Protein AF-X1GE13-F1 (afdb_monomer)

Nearest PDB structures (foldseek):
  4yzx-assembly2_B  TM=3.547E-01  e=7.317E+00  Caldicellulosiruptor bescii DSM 6725

Foldseek 3Di:
DFEDAEEQFAQREEADDPPAAAEAELEEFEHGEHAAFALHYEAELHAHEYELYEFEHGEYQEQQHYEYYHQHEYEYELYEFEHGEHAAYAQHYEYDRNYEYHYYNYHFYHRCYPYHRHYDYPDPDDDHDDDDDDDD

Sequence (136 aa):
MLTGNSAVLGGAIACASTNGPPEIANCTITANSALVGGGAIYCNGDSPTIRNCVISGNSALSGGAIYSHNAGNPVITNCTITANTASDSAGAIYCYKASNLTINNCILWGDTAANASEILVGNLGAPTSVRFHTVT

Radius of gyration: 12.87 Å; Cα contacts (8 Å, |Δi|>4): 510; chains: 1; bounding box: 38×29×29 Å

pLDDT: mean 89.58, std 14.69, range [37.28, 98.88]

Organism: NCBI:txid412755

InterPro domains:
  IPR003368 Polymorphic outer membrane protein repeat [TIGR01376] (27-46)
  IPR006626 Parallel beta-helix repeat [SM00710] (19-44)
  IPR006626 Parallel beta-helix repeat [SM00710] (45-70)
  IPR006626 Parallel beta-helix repeat [SM00710] (71-97)
  IPR011050 Pectin lyase fold/virulence factor [SSF51126] (19-119)
  IPR012334 Pectin lyase fold [G3DSA:2.160.20.10] (3-128)
  IPR039448 Right handed beta helix domain [PF13229] (13-109)

Secondary structure (DSSP, 8-state):
-EES-EEEE-SSEEE--TT-PPEEES-EEES-EEEEE-SSEEEES---EEES-EEES-EEEE-SSEEEETT---EEES-EEES-EEEEE-SSEEE-SS---EEES-EEES-B-SB-SSEEE--SS---EE------

Structure (mmCIF, N/CA/C/O backbone):
data_AF-X1GE13-F1
#
_entry.id   AF-X1GE13-F1
#
loop_
_atom_site.group_PDB
_atom_site.id
_atom_site.type_symbol
_atom_site.label_atom_id
_atom_site.label_alt_id
_atom_site.label_comp_id
_atom_site.label_asym_id
_atom_site.label_entity_id
_atom_site.label_seq_id
_atom_site.pdbx_PDB_ins_code
_atom_site.Cartn_x
_atom_site.Cartn_y
_atom_site.Cartn_z
_atom_site.occupancy
_atom_site.B_iso_or_equiv
_atom_site.auth_seq_id
_atom_site.auth_comp_id
_atom_site.auth_asym_id
_atom_site.auth_atom_id
_atom_site.pdbx_PDB_model_num
ATOM 1 N N . MET A 1 1 ? -5.463 -14.436 7.445 1.00 89.75 1 MET A N 1
ATOM 2 C CA . MET A 1 1 ? -5.187 -13.210 8.224 1.00 89.75 1 MET A CA 1
ATOM 3 C C . MET A 1 1 ? -3.680 -13.074 8.347 1.00 89.75 1 MET A C 1
ATOM 5 O O . MET A 1 1 ? -3.053 -14.055 8.720 1.00 89.75 1 MET A O 1
ATOM 9 N N . LEU A 1 2 ? -3.109 -11.923 7.986 1.00 96.94 2 LEU A N 1
ATOM 10 C CA . LEU A 1 2 ? -1.677 -11.630 8.105 1.00 96.94 2 LEU A CA 1
ATOM 11 C C . LEU A 1 2 ? -1.508 -10.527 9.150 1.00 96.94 2 LEU A C 1
ATOM 13 O O . LEU A 1 2 ? -1.936 -9.395 8.918 1.00 96.94 2 LEU A O 1
ATOM 17 N N . THR A 1 3 ? -0.967 -10.865 10.320 1.00 98.38 3 THR A N 1
ATOM 18 C CA . THR A 1 3 ? -0.940 -9.939 11.458 1.00 98.38 3 THR A CA 1
ATOM 19 C C . THR A 1 3 ? 0.316 -10.040 12.304 1.00 98.38 3 THR A C 1
ATOM 21 O O . THR A 1 3 ? 0.848 -11.134 12.469 1.00 98.38 3 THR A O 1
ATOM 24 N N . GLY A 1 4 ? 0.749 -8.909 12.873 1.00 97.00 4 GLY A N 1
ATOM 25 C CA . GLY A 1 4 ? 1.860 -8.848 13.829 1.00 97.00 4 GLY A CA 1
ATOM 26 C C . GLY A 1 4 ? 3.246 -9.071 13.223 1.00 97.00 4 GLY A C 1
ATOM 27 O O . GLY A 1 4 ? 4.192 -9.332 13.961 1.00 97.00 4 GLY A O 1
ATOM 28 N N . ASN A 1 5 ? 3.378 -9.009 11.897 1.00 98.31 5 ASN A N 1
ATOM 29 C CA . ASN A 1 5 ? 4.651 -9.220 11.217 1.00 98.31 5 ASN A CA 1
ATOM 30 C C . ASN A 1 5 ? 5.463 -7.919 11.171 1.00 98.31 5 ASN A C 1
ATOM 32 O O . ASN A 1 5 ? 4.897 -6.825 11.120 1.00 98.31 5 ASN A O 1
ATOM 36 N N . SER A 1 6 ? 6.791 -8.037 11.178 1.00 98.19 6 SER A N 1
ATOM 37 C CA . SER A 1 6 ? 7.698 -6.897 11.056 1.00 98.19 6 SER A CA 1
ATOM 38 C C . SER A 1 6 ? 8.833 -7.210 10.090 1.00 98.19 6 SER A C 1
ATOM 40 O O . SER A 1 6 ? 9.436 -8.282 10.161 1.00 98.19 6 SER A O 1
ATOM 42 N N . ALA A 1 7 ? 9.129 -6.277 9.189 1.00 97.38 7 ALA A N 1
ATOM 43 C CA . ALA A 1 7 ? 10.175 -6.423 8.183 1.00 97.38 7 ALA A CA 1
ATOM 44 C C . ALA A 1 7 ? 10.859 -5.080 7.887 1.00 97.38 7 ALA A C 1
ATOM 46 O O . ALA A 1 7 ? 10.476 -4.026 8.390 1.00 97.38 7 ALA A O 1
ATOM 47 N N . VAL A 1 8 ? 11.883 -5.089 7.033 1.00 96.81 8 VAL A N 1
ATOM 48 C CA . VAL A 1 8 ? 12.459 -3.835 6.512 1.00 96.81 8 VAL A CA 1
ATOM 49 C C . VAL A 1 8 ? 11.553 -3.2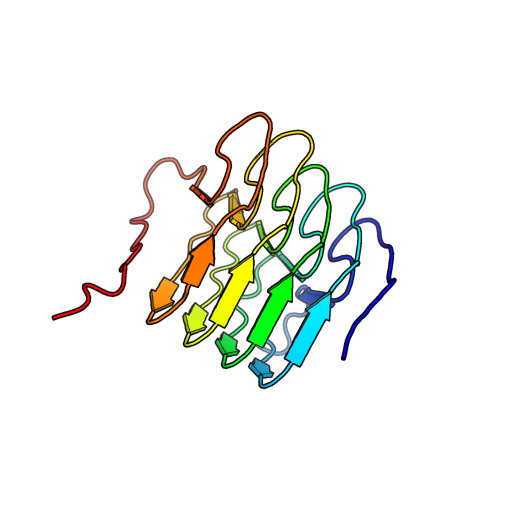32 5.431 1.00 96.81 8 VAL A C 1
ATOM 51 O O . VAL A 1 8 ? 11.337 -2.020 5.405 1.00 96.81 8 VAL A O 1
ATOM 54 N N . LEU A 1 9 ? 10.998 -4.085 4.566 1.00 96.00 9 LEU A N 1
ATOM 55 C CA . LEU A 1 9 ? 10.123 -3.741 3.446 1.00 96.00 9 LEU A CA 1
ATOM 56 C C . LEU A 1 9 ? 8.952 -4.717 3.432 1.00 96.00 9 LEU A C 1
ATOM 58 O O . LEU A 1 9 ? 9.195 -5.921 3.452 1.00 96.00 9 LEU A O 1
ATOM 62 N N . GLY A 1 10 ? 7.721 -4.209 3.361 1.00 95.38 10 GLY A N 1
ATOM 63 C CA . GLY A 1 10 ? 6.533 -5.057 3.280 1.00 95.38 10 GLY A CA 1
ATOM 64 C C . GLY A 1 10 ? 6.333 -5.841 4.567 1.00 95.38 10 GLY A C 1
ATOM 65 O O . GLY A 1 10 ? 6.729 -7.000 4.643 1.00 95.38 10 GLY A O 1
ATOM 66 N N . GLY A 1 11 ? 5.732 -5.216 5.581 1.00 96.75 11 GLY A N 1
ATOM 67 C CA . GLY A 1 11 ? 5.623 -5.825 6.910 1.00 96.75 11 GLY A CA 1
ATOM 68 C C . GLY A 1 11 ? 4.951 -7.196 6.886 1.00 96.75 11 GLY A C 1
ATOM 69 O O . GLY A 1 11 ? 5.368 -8.079 7.624 1.00 96.75 11 GLY A O 1
ATOM 70 N N . ALA A 1 12 ? 3.978 -7.405 5.992 1.00 97.25 12 ALA A N 1
ATOM 71 C CA . ALA A 1 12 ? 3.368 -8.710 5.739 1.00 97.25 12 ALA A CA 1
ATOM 72 C C . ALA A 1 12 ? 3.781 -9.329 4.394 1.00 97.25 12 ALA A C 1
ATOM 74 O O . ALA A 1 12 ? 3.985 -10.539 4.315 1.00 97.25 12 ALA A O 1
ATOM 75 N N . ILE A 1 13 ? 3.828 -8.530 3.321 1.00 95.88 13 ILE A N 1
ATOM 76 C CA . ILE A 1 13 ? 4.022 -9.021 1.951 1.00 95.88 13 ILE A CA 1
ATOM 77 C C . ILE A 1 13 ? 5.003 -8.113 1.206 1.00 95.88 13 ILE A C 1
ATOM 79 O O . ILE A 1 13 ? 4.789 -6.906 1.101 1.00 95.88 13 ILE A O 1
ATOM 83 N N . ALA A 1 14 ? 6.033 -8.709 0.608 1.00 94.25 14 ALA A N 1
ATOM 84 C CA . ALA A 1 14 ? 6.931 -8.040 -0.327 1.00 94.25 14 ALA A CA 1
ATOM 85 C C . ALA A 1 14 ? 6.771 -8.639 -1.734 1.00 94.25 14 ALA A C 1
ATOM 87 O O . ALA A 1 14 ? 7.065 -9.811 -1.961 1.00 94.25 14 ALA A O 1
ATOM 88 N N . CYS A 1 15 ? 6.306 -7.821 -2.678 1.00 91.56 15 CYS A N 1
ATOM 89 C CA . CYS A 1 15 ? 6.177 -8.147 -4.096 1.00 91.56 15 CYS A CA 1
ATOM 90 C C . CYS A 1 15 ? 7.433 -7.642 -4.818 1.00 91.56 15 CYS A C 1
ATOM 92 O O . CYS A 1 15 ? 7.579 -6.436 -5.050 1.00 91.56 15 CYS A O 1
ATOM 94 N N . ALA A 1 16 ? 8.371 -8.552 -5.078 1.00 83.56 16 ALA A N 1
ATOM 95 C CA . ALA A 1 16 ? 9.648 -8.253 -5.725 1.00 83.56 16 ALA A CA 1
ATOM 96 C C . ALA A 1 16 ? 10.146 -9.404 -6.629 1.00 83.56 16 ALA A C 1
ATOM 98 O O . ALA A 1 16 ? 11.353 -9.582 -6.793 1.00 83.56 16 ALA A O 1
ATOM 99 N N . SER A 1 17 ? 9.244 -10.231 -7.168 1.00 68.62 17 SER A N 1
ATOM 100 C CA . SER A 1 17 ? 9.594 -11.413 -7.963 1.00 68.62 17 SER A CA 1
ATOM 101 C C . SER A 1 17 ? 9.112 -11.291 -9.406 1.00 68.62 17 SER A C 1
ATOM 103 O O . SER A 1 17 ? 7.923 -11.154 -9.662 1.00 68.62 17 SER A O 1
ATOM 105 N N . THR A 1 18 ? 10.014 -11.503 -10.365 1.00 65.06 18 THR A N 1
ATOM 106 C CA . THR A 1 18 ? 9.746 -11.432 -11.815 1.00 65.06 18 THR A CA 1
ATOM 107 C C . THR A 1 18 ? 8.813 -12.522 -12.367 1.00 65.06 18 THR A C 1
ATOM 109 O O . THR A 1 18 ? 8.593 -12.577 -13.573 1.00 65.06 18 THR A O 1
ATOM 112 N N . ASN A 1 19 ? 8.269 -13.407 -11.526 1.00 66.31 19 ASN A N 1
ATOM 113 C CA . ASN A 1 19 ? 7.457 -14.560 -11.946 1.00 66.31 19 ASN A CA 1
ATOM 114 C C . ASN A 1 19 ? 5.969 -14.224 -12.165 1.00 66.31 19 ASN A C 1
ATOM 116 O O . ASN A 1 19 ? 5.139 -15.125 -12.269 1.00 66.31 19 ASN A O 1
ATOM 120 N N . GLY A 1 20 ? 5.644 -12.935 -12.268 1.00 68.69 20 GLY A N 1
ATOM 121 C CA . GLY A 1 20 ? 4.295 -12.423 -12.478 1.00 68.69 20 GLY A CA 1
ATOM 122 C C . GLY A 1 20 ? 3.750 -11.704 -11.240 1.00 68.69 20 GLY A C 1
ATOM 123 O O . GLY A 1 20 ? 4.171 -11.991 -10.119 1.00 68.69 20 GLY A O 1
ATOM 124 N N . PRO A 1 21 ? 2.824 -10.748 -11.428 1.00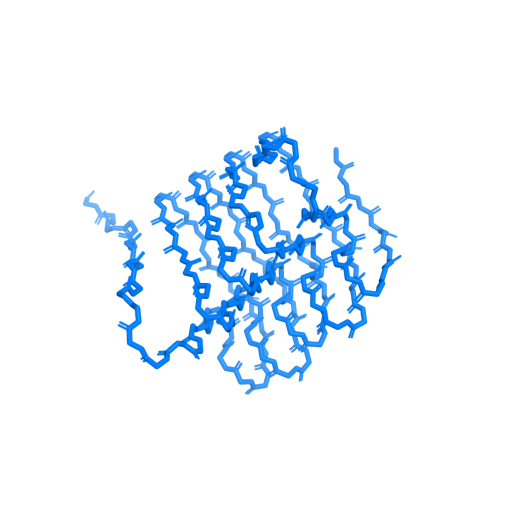 79.06 21 PRO A N 1
ATOM 125 C CA . PRO A 1 21 ? 2.280 -9.975 -10.323 1.00 79.06 21 PRO A CA 1
ATOM 126 C C . PRO A 1 21 ? 1.453 -10.874 -9.390 1.00 79.06 21 PRO A C 1
ATOM 128 O O . PRO A 1 21 ? 0.571 -11.592 -9.871 1.00 79.06 21 PRO A O 1
ATOM 131 N N . PRO A 1 22 ? 1.685 -10.839 -8.065 1.00 88.44 22 PRO A N 1
ATOM 132 C CA . PRO A 1 22 ? 0.920 -11.661 -7.143 1.00 88.44 22 PRO A CA 1
ATOM 133 C C . PRO A 1 22 ? -0.519 -11.152 -7.011 1.00 88.44 22 PRO A C 1
ATOM 135 O O . PRO A 1 22 ? -0.800 -9.950 -7.081 1.00 88.44 22 PRO A O 1
ATOM 138 N N . GLU A 1 23 ? -1.438 -12.087 -6.783 1.00 94.06 23 GLU A N 1
ATOM 139 C CA . GLU A 1 23 ? -2.815 -11.786 -6.409 1.00 94.06 23 GLU A CA 1
ATOM 140 C C . GLU A 1 23 ? -2.983 -11.891 -4.889 1.00 94.06 23 GLU A C 1
ATOM 142 O O . GLU A 1 23 ? -2.697 -12.925 -4.288 1.00 94.06 23 GLU A O 1
ATOM 147 N N . ILE A 1 24 ? -3.487 -10.820 -4.274 1.00 96.00 24 ILE A N 1
ATOM 148 C CA . ILE A 1 24 ? -3.787 -10.735 -2.844 1.00 96.00 24 ILE A CA 1
ATOM 149 C C . ILE A 1 24 ? -5.295 -10.523 -2.710 1.00 96.00 24 ILE A C 1
ATOM 151 O O . ILE A 1 24 ? -5.796 -9.410 -2.875 1.00 96.00 24 ILE A O 1
ATOM 155 N N . ALA A 1 25 ? -6.031 -11.596 -2.428 1.00 97.75 25 ALA A N 1
ATOM 156 C CA . ALA A 1 25 ? -7.490 -11.573 -2.405 1.00 97.75 25 ALA A CA 1
ATOM 157 C C . ALA A 1 25 ? -8.066 -12.072 -1.076 1.00 97.75 25 ALA A C 1
ATOM 159 O O . ALA A 1 25 ? -7.538 -13.013 -0.482 1.00 97.75 25 ALA A O 1
ATOM 160 N N . ASN A 1 26 ? -9.181 -11.480 -0.637 1.00 97.94 26 ASN A N 1
ATOM 161 C CA . ASN A 1 26 ? -9.964 -11.929 0.525 1.00 97.94 26 ASN A CA 1
ATOM 162 C C . ASN A 1 26 ? -9.133 -12.030 1.820 1.00 97.94 26 ASN A C 1
ATOM 164 O O . ASN A 1 26 ? -9.278 -12.965 2.610 1.00 97.94 26 ASN A O 1
ATOM 168 N N . CYS A 1 27 ? -8.220 -11.078 2.021 1.00 97.75 27 CYS A N 1
ATOM 169 C CA . CYS A 1 27 ? -7.291 -11.069 3.144 1.00 97.75 27 CYS A CA 1
ATOM 170 C C . CYS A 1 27 ? -7.591 -9.935 4.130 1.00 97.75 27 CYS A C 1
ATOM 172 O O . CYS A 1 27 ? -7.899 -8.810 3.746 1.00 97.75 27 CYS A O 1
ATOM 174 N N . THR A 1 28 ? -7.393 -10.217 5.415 1.00 98.44 28 THR A N 1
ATOM 175 C CA . THR A 1 28 ? -7.216 -9.191 6.451 1.00 98.44 28 THR A CA 1
ATOM 176 C C . THR A 1 28 ? -5.730 -9.079 6.762 1.00 98.44 28 THR A C 1
ATOM 178 O O . THR A 1 28 ? -5.126 -10.073 7.183 1.00 98.44 28 THR A O 1
ATOM 181 N N . ILE A 1 29 ? -5.153 -7.898 6.537 1.00 98.62 29 ILE A N 1
ATOM 182 C CA . ILE A 1 29 ? -3.738 -7.585 6.754 1.00 98.62 29 ILE A CA 1
ATOM 183 C C . ILE A 1 29 ? -3.661 -6.462 7.784 1.00 98.62 29 ILE A C 1
ATOM 185 O O . ILE A 1 29 ? -4.002 -5.318 7.485 1.00 98.62 29 ILE A O 1
ATOM 189 N N . THR A 1 30 ? -3.277 -6.792 9.014 1.00 98.69 30 THR A N 1
ATOM 190 C CA . THR A 1 30 ? -3.423 -5.861 10.135 1.00 98.69 30 THR A CA 1
ATOM 191 C C . THR A 1 30 ? -2.262 -5.875 11.107 1.00 98.69 30 THR A C 1
ATOM 193 O O . THR A 1 30 ? -1.644 -6.911 11.292 1.00 98.69 30 THR A O 1
ATOM 196 N N . ALA A 1 31 ? -1.990 -4.753 11.775 1.00 98.44 31 ALA A N 1
ATOM 197 C CA . ALA A 1 31 ? -0.965 -4.677 12.822 1.00 98.44 31 ALA A CA 1
ATOM 198 C C . ALA A 1 31 ? 0.426 -5.174 12.374 1.00 98.44 31 ALA A C 1
ATOM 200 O O . ALA A 1 31 ? 1.149 -5.785 13.158 1.00 98.44 31 ALA A O 1
ATOM 201 N N . ASN A 1 32 ? 0.786 -4.959 11.106 1.00 98.81 32 ASN A N 1
ATOM 202 C CA . ASN A 1 32 ? 2.124 -5.248 10.592 1.00 98.81 32 ASN A CA 1
ATOM 203 C C . ASN A 1 32 ? 2.951 -3.962 10.518 1.00 98.81 32 ASN A C 1
ATOM 205 O O . ASN A 1 32 ? 2.394 -2.865 10.433 1.00 98.81 32 ASN A O 1
ATOM 209 N N . SER A 1 33 ? 4.275 -4.089 10.551 1.00 98.75 33 SER A N 1
ATOM 210 C CA . SER A 1 33 ? 5.176 -2.942 10.487 1.00 98.75 33 SER A CA 1
ATOM 211 C C . SER A 1 33 ? 6.332 -3.134 9.510 1.00 98.75 33 SER A C 1
ATOM 213 O O . SER A 1 33 ? 6.862 -4.232 9.348 1.00 98.75 33 SER A O 1
ATOM 215 N N . ALA A 1 34 ? 6.756 -2.049 8.865 1.00 98.50 34 ALA A N 1
ATOM 216 C CA . ALA A 1 34 ? 7.962 -2.021 8.047 1.00 98.50 34 ALA A CA 1
ATOM 217 C C . ALA A 1 34 ? 8.872 -0.859 8.451 1.00 98.50 34 ALA A C 1
ATOM 219 O O . ALA A 1 34 ? 8.398 0.247 8.691 1.00 98.50 34 ALA A O 1
ATOM 220 N N . LEU A 1 35 ? 10.190 -1.067 8.479 1.00 98.19 35 LEU A N 1
ATOM 221 C CA . LEU A 1 35 ? 11.121 0.026 8.786 1.00 98.19 35 LEU A CA 1
ATOM 222 C C . LEU A 1 35 ? 11.073 1.141 7.729 1.00 98.19 35 LEU A C 1
ATOM 224 O O . LEU A 1 35 ? 11.165 2.315 8.073 1.00 98.19 35 LEU A O 1
ATOM 228 N N . VAL A 1 36 ? 10.953 0.780 6.448 1.00 96.56 36 VAL A N 1
ATOM 229 C CA . VAL A 1 36 ? 11.083 1.733 5.336 1.00 96.56 36 VAL A CA 1
ATOM 230 C C . VAL A 1 36 ? 9.752 1.967 4.632 1.00 96.56 36 VAL A C 1
ATOM 232 O O . VAL A 1 36 ? 9.247 3.086 4.621 1.00 96.56 36 VAL A O 1
ATOM 235 N N . GLY A 1 37 ? 9.180 0.932 4.020 1.00 95.25 37 GLY A N 1
ATOM 236 C CA . GLY A 1 37 ? 8.064 1.104 3.097 1.00 95.25 37 GLY A CA 1
ATOM 237 C C . GLY A 1 37 ? 7.065 -0.035 3.160 1.00 95.25 37 GLY A C 1
ATOM 238 O O . GLY A 1 37 ? 7.468 -1.200 3.158 1.00 95.25 37 GLY A O 1
ATOM 239 N N . GLY A 1 38 ? 5.778 0.307 3.151 1.00 96.94 38 GLY A N 1
ATOM 240 C CA . GLY A 1 38 ? 4.695 -0.659 3.017 1.00 96.94 38 GLY A CA 1
ATOM 241 C C . GLY A 1 38 ? 4.511 -1.433 4.308 1.00 96.94 38 GLY A C 1
ATOM 242 O O . GLY A 1 38 ? 4.931 -2.586 4.403 1.00 96.94 38 GLY A O 1
ATOM 243 N N . GLY A 1 39 ? 3.893 -0.804 5.309 1.00 98.12 39 GLY A N 1
ATOM 244 C CA . GLY A 1 39 ? 3.677 -1.447 6.609 1.00 98.12 39 GLY A CA 1
ATOM 245 C C . GLY A 1 39 ? 2.922 -2.769 6.483 1.00 98.12 39 GLY A C 1
ATOM 246 O O . GLY A 1 39 ? 3.188 -3.704 7.230 1.00 98.12 39 GLY A O 1
ATOM 247 N N . ALA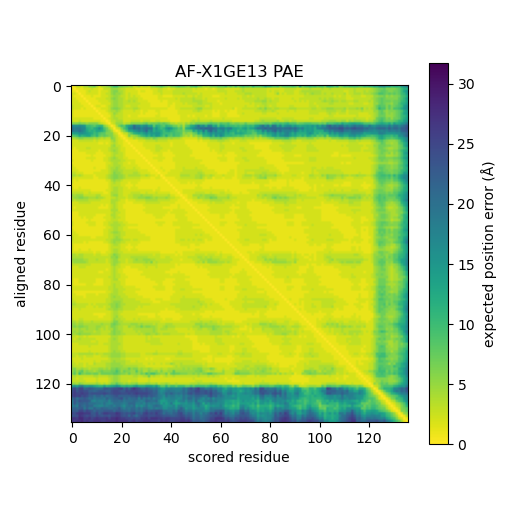 A 1 40 ? 2.066 -2.894 5.467 1.00 98.38 40 ALA A N 1
ATOM 248 C CA . ALA A 1 40 ? 1.495 -4.159 5.026 1.00 98.38 40 ALA A CA 1
ATOM 249 C C . ALA A 1 40 ? 2.200 -4.710 3.777 1.00 98.38 40 ALA A C 1
ATOM 251 O O . ALA A 1 40 ? 2.781 -5.796 3.823 1.00 98.38 40 ALA A O 1
ATOM 252 N N . ILE A 1 41 ? 2.112 -3.986 2.657 1.00 97.94 41 ILE A N 1
ATOM 253 C CA . ILE A 1 41 ? 2.490 -4.487 1.331 1.00 97.94 41 ILE A CA 1
ATOM 254 C C . ILE A 1 41 ? 3.524 -3.558 0.704 1.00 97.94 41 ILE A C 1
ATOM 256 O O . ILE A 1 41 ? 3.292 -2.359 0.555 1.00 97.94 41 ILE A O 1
ATOM 260 N N . TYR A 1 42 ? 4.642 -4.124 0.270 1.00 96.56 42 TYR A N 1
ATOM 261 C CA . TYR A 1 42 ? 5.649 -3.422 -0.517 1.00 96.56 42 TYR A CA 1
ATOM 262 C C . TYR A 1 42 ? 5.681 -3.968 -1.944 1.00 96.56 42 TYR A C 1
ATOM 264 O O . TYR A 1 42 ? 5.718 -5.181 -2.130 1.00 96.56 42 TYR A O 1
ATOM 272 N N . CYS A 1 43 ? 5.673 -3.087 -2.943 1.00 94.44 43 CYS A N 1
ATOM 273 C CA . CYS A 1 43 ? 5.721 -3.434 -4.364 1.00 94.44 43 CYS A CA 1
ATOM 274 C C . CYS A 1 43 ? 6.958 -2.794 -4.997 1.00 94.44 43 CYS A C 1
ATOM 276 O O . CYS A 1 43 ? 7.115 -1.577 -4.924 1.00 94.44 43 CYS A O 1
ATOM 278 N N . ASN A 1 44 ? 7.827 -3.584 -5.626 1.00 92.94 44 ASN A N 1
ATOM 279 C CA . ASN A 1 44 ? 9.029 -3.087 -6.297 1.00 92.94 44 ASN A CA 1
ATOM 280 C C . ASN A 1 44 ? 9.138 -3.678 -7.699 1.00 92.94 44 ASN A C 1
ATOM 282 O O . ASN A 1 44 ? 9.514 -4.836 -7.847 1.00 92.94 44 ASN A O 1
ATOM 286 N N . GLY A 1 45 ? 8.771 -2.898 -8.715 1.00 90.25 45 GLY A N 1
ATOM 287 C CA . GLY A 1 45 ? 8.659 -3.378 -10.100 1.00 90.25 45 GLY A CA 1
ATOM 288 C C . GLY A 1 45 ? 7.448 -4.274 -10.371 1.00 90.25 45 GLY A C 1
ATOM 289 O O . GLY A 1 45 ? 7.017 -4.381 -11.516 1.00 90.25 45 GLY A O 1
ATOM 290 N N . ASP A 1 46 ? 6.850 -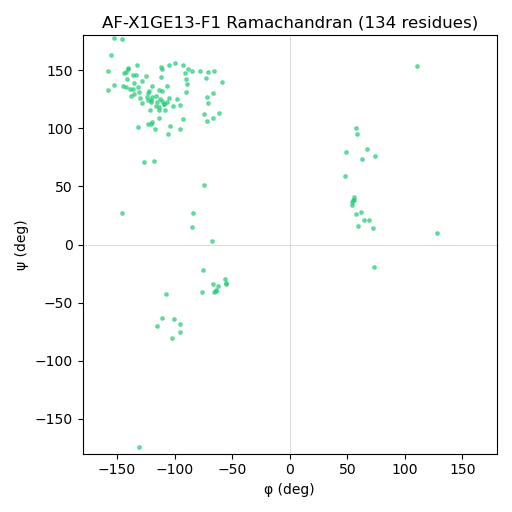4.855 -9.330 1.00 90.88 46 ASP A N 1
ATOM 291 C CA . ASP A 1 46 ? 5.658 -5.690 -9.439 1.00 90.88 46 ASP A CA 1
ATOM 292 C C . ASP A 1 46 ? 4.367 -4.879 -9.292 1.00 90.88 46 ASP A C 1
ATOM 294 O O . ASP A 1 46 ? 4.281 -3.907 -8.539 1.00 90.88 46 ASP A O 1
ATOM 298 N N . SER A 1 47 ? 3.328 -5.320 -10.000 1.00 91.81 47 SER A N 1
ATOM 299 C CA . SER A 1 47 ? 2.012 -4.669 -10.046 1.00 91.81 47 SER A CA 1
ATOM 300 C C . SER A 1 47 ? 0.925 -5.604 -9.502 1.00 91.81 47 SER A C 1
ATOM 302 O O . SER A 1 47 ? 0.157 -6.161 -10.288 1.00 91.81 47 SER A O 1
ATOM 304 N N . PRO A 1 48 ? 0.880 -5.856 -8.178 1.00 94.19 48 PRO A N 1
ATOM 305 C CA . PRO A 1 48 ? -0.043 -6.829 -7.607 1.00 94.19 48 PRO A CA 1
ATOM 306 C C . PRO A 1 48 ? -1.502 -6.406 -7.772 1.00 94.19 48 PRO A C 1
ATOM 308 O O . PRO A 1 48 ? -1.839 -5.219 -7.730 1.00 94.19 48 PRO A O 1
ATOM 311 N N . THR A 1 49 ? -2.383 -7.398 -7.893 1.00 96.06 49 THR A N 1
ATOM 312 C CA . THR A 1 49 ? -3.832 -7.177 -7.804 1.00 96.06 49 THR A CA 1
ATOM 313 C C . THR A 1 49 ? -4.286 -7.446 -6.377 1.00 96.06 49 THR A C 1
ATOM 315 O O . THR A 1 49 ? -4.126 -8.556 -5.872 1.00 96.06 49 THR A O 1
ATOM 318 N N . ILE A 1 50 ? -4.865 -6.437 -5.730 1.00 97.75 50 ILE A N 1
ATOM 319 C CA . ILE A 1 50 ? -5.350 -6.488 -4.350 1.00 97.75 50 ILE A CA 1
ATOM 320 C C . ILE A 1 50 ? -6.872 -6.351 -4.382 1.00 97.75 50 ILE A C 1
ATOM 322 O O . ILE A 1 50 ? -7.385 -5.330 -4.845 1.00 97.75 50 ILE A O 1
ATOM 326 N N . ARG A 1 51 ? -7.611 -7.361 -3.909 1.00 98.00 51 ARG A N 1
ATOM 327 C CA . ARG A 1 51 ? -9.082 -7.333 -3.966 1.00 98.00 51 ARG A CA 1
ATOM 328 C C . ARG A 1 51 ? -9.797 -7.903 -2.755 1.00 98.00 51 ARG A C 1
ATOM 330 O O . ARG A 1 51 ? -9.402 -8.935 -2.224 1.00 98.00 51 ARG A O 1
ATOM 337 N N . ASN A 1 52 ? -10.912 -7.278 -2.375 1.00 98.19 52 ASN A N 1
ATOM 338 C CA . ASN A 1 52 ? -11.758 -7.727 -1.261 1.00 98.19 52 ASN A CA 1
ATOM 339 C C . ASN A 1 52 ? -10.963 -7.874 0.053 1.00 98.19 52 ASN A C 1
ATOM 341 O O . ASN A 1 52 ? -11.140 -8.834 0.801 1.00 98.19 52 ASN A O 1
ATOM 345 N N . CYS A 1 53 ? -10.028 -6.956 0.297 1.00 98.62 53 CYS A N 1
ATOM 346 C CA . CYS A 1 53 ? -9.131 -7.001 1.451 1.00 98.62 53 CYS A CA 1
ATOM 347 C C . CYS A 1 53 ? -9.436 -5.883 2.447 1.00 98.62 53 CYS A C 1
ATOM 349 O O . CYS A 1 53 ? -9.845 -4.787 2.063 1.00 98.62 53 CYS A O 1
ATOM 351 N N . VAL A 1 54 ? -9.143 -6.149 3.718 1.00 98.56 54 VAL A N 1
ATOM 352 C CA . VAL A 1 54 ? -9.070 -5.132 4.771 1.00 98.56 54 VAL A CA 1
ATOM 353 C C . VAL A 1 54 ? -7.607 -4.963 5.159 1.00 98.56 54 VAL A C 1
ATOM 355 O O . VAL A 1 54 ? -6.968 -5.934 5.568 1.00 98.56 54 VAL A O 1
ATOM 358 N N . ILE A 1 55 ? -7.073 -3.751 5.013 1.00 98.69 55 ILE A N 1
ATOM 359 C CA . ILE A 1 55 ? -5.684 -3.414 5.335 1.00 98.69 55 ILE A CA 1
ATOM 360 C C . ILE A 1 55 ? -5.695 -2.321 6.399 1.00 98.69 55 ILE A C 1
ATOM 362 O O . ILE A 1 55 ? -5.995 -1.166 6.098 1.00 98.69 55 ILE A O 1
ATOM 366 N N . SER A 1 56 ? -5.412 -2.684 7.649 1.00 98.75 56 SER A N 1
ATOM 367 C CA . SER A 1 56 ? -5.642 -1.769 8.769 1.00 98.75 56 SER A CA 1
ATOM 368 C C . SER A 1 56 ? -4.602 -1.794 9.869 1.00 98.75 56 SER A C 1
ATOM 370 O O . SER A 1 56 ? -4.061 -2.847 10.182 1.00 98.75 56 SER A O 1
ATOM 372 N N . GLY A 1 57 ? -4.360 -0.668 10.537 1.00 98.56 57 GLY A N 1
ATOM 373 C CA . GLY A 1 57 ? -3.474 -0.663 11.705 1.00 98.56 57 GLY A CA 1
ATOM 374 C C . GLY A 1 57 ? -2.024 -1.026 11.383 1.00 98.56 57 GLY A C 1
ATOM 375 O O . GLY A 1 57 ? -1.324 -1.507 12.268 1.00 98.56 57 GLY A O 1
ATOM 376 N N . ASN A 1 58 ? -1.585 -0.895 10.128 1.00 98.88 58 ASN A N 1
ATOM 377 C CA . ASN A 1 58 ? -0.207 -1.177 9.733 1.00 98.88 58 ASN A CA 1
ATOM 378 C C . ASN A 1 58 ? 0.635 0.100 9.786 1.00 98.88 58 ASN A C 1
ATOM 380 O O . ASN A 1 58 ? 0.100 1.204 9.663 1.00 98.88 58 ASN A O 1
ATOM 384 N N . SER A 1 59 ? 1.947 -0.039 9.980 1.00 98.81 59 SER A N 1
ATOM 385 C CA . SER A 1 59 ? 2.829 1.118 10.122 1.00 98.81 59 SER A CA 1
ATOM 386 C C . SER A 1 59 ? 4.142 1.028 9.357 1.00 98.81 59 SER A C 1
ATOM 388 O O . SER A 1 59 ? 4.734 -0.039 9.213 1.00 98.81 59 SER A O 1
ATOM 390 N N . ALA A 1 60 ? 4.621 2.166 8.858 1.00 98.56 60 ALA A N 1
ATOM 391 C CA . ALA A 1 60 ? 5.938 2.263 8.235 1.00 98.56 60 ALA A CA 1
ATOM 392 C C . ALA A 1 60 ? 6.541 3.666 8.352 1.00 98.56 60 ALA A C 1
ATOM 394 O O . ALA A 1 60 ? 5.902 4.585 8.855 1.00 98.56 60 ALA A O 1
ATOM 395 N N . LEU A 1 61 ? 7.764 3.863 7.852 1.00 98.31 61 LEU A N 1
ATOM 396 C CA . LEU A 1 61 ? 8.256 5.217 7.580 1.00 98.31 61 LEU A CA 1
ATOM 397 C C . LEU A 1 61 ? 7.445 5.874 6.453 1.00 98.31 61 LEU A C 1
ATOM 399 O O . LEU A 1 61 ? 7.095 7.048 6.529 1.00 98.31 61 LEU A O 1
ATOM 403 N N . SER A 1 62 ? 7.112 5.109 5.416 1.00 97.06 62 SER A N 1
ATOM 404 C CA . SER A 1 62 ? 6.427 5.592 4.222 1.00 97.06 62 SER A CA 1
ATOM 405 C C . SER A 1 62 ? 5.417 4.568 3.701 1.00 97.06 62 SER A C 1
ATOM 407 O O . SER A 1 62 ? 5.743 3.388 3.593 1.00 97.06 62 SER A O 1
ATOM 409 N N . GLY A 1 63 ? 4.209 4.996 3.327 1.00 97.25 63 GLY A N 1
ATOM 410 C CA . GLY A 1 63 ? 3.150 4.076 2.901 1.00 97.25 63 GLY A CA 1
ATOM 411 C C . GLY A 1 63 ? 2.760 3.136 4.041 1.00 97.25 63 GLY A C 1
ATOM 412 O O . GLY A 1 63 ? 3.139 1.961 4.035 1.00 97.25 63 GLY A O 1
ATOM 413 N N . GLY A 1 64 ? 2.048 3.660 5.042 1.00 98.12 64 GLY A N 1
ATOM 414 C CA . GLY A 1 64 ? 1.709 2.913 6.260 1.00 98.12 64 GLY A CA 1
ATOM 415 C C . GLY A 1 64 ? 0.981 1.600 5.965 1.00 98.12 64 GLY A C 1
ATOM 416 O O . GLY A 1 64 ? 1.237 0.596 6.625 1.00 98.12 64 GLY A O 1
ATOM 417 N N . ALA A 1 65 ? 0.174 1.556 4.903 1.00 98.44 65 ALA A N 1
ATOM 418 C CA . ALA A 1 65 ? -0.351 0.317 4.341 1.00 98.44 65 ALA A CA 1
ATOM 419 C C . ALA A 1 65 ? 0.510 -0.191 3.176 1.00 98.44 65 ALA A C 1
ATOM 421 O O . ALA A 1 65 ? 1.144 -1.244 3.269 1.00 98.44 65 ALA A O 1
ATOM 422 N N . ILE A 1 66 ? 0.508 0.538 2.059 1.00 98.06 66 ILE A N 1
ATOM 423 C CA . ILE A 1 66 ? 1.069 0.080 0.787 1.00 98.06 66 ILE A CA 1
ATOM 424 C C . ILE A 1 66 ? 2.141 1.058 0.325 1.00 98.06 66 ILE A C 1
ATOM 426 O O . ILE A 1 66 ? 1.919 2.265 0.267 1.00 98.06 66 ILE A O 1
ATOM 430 N N . TYR A 1 67 ? 3.291 0.530 -0.073 1.00 96.94 67 TYR A N 1
ATOM 431 C CA . TYR A 1 67 ? 4.328 1.313 -0.729 1.00 96.94 67 TYR A CA 1
ATOM 432 C C . TYR A 1 67 ? 4.662 0.695 -2.077 1.00 96.94 67 TYR A C 1
ATOM 434 O O . TYR A 1 67 ? 5.024 -0.477 -2.151 1.00 96.94 67 TYR A O 1
ATOM 442 N N . SER A 1 68 ? 4.554 1.492 -3.133 1.00 94.12 68 SER A N 1
ATOM 443 C CA . SER A 1 68 ? 4.867 1.092 -4.496 1.00 94.12 68 SER A CA 1
ATOM 444 C C . SER A 1 68 ? 6.072 1.848 -5.038 1.00 94.12 68 SER A C 1
ATOM 446 O O . SER A 1 68 ? 6.166 3.071 -4.915 1.00 94.12 68 SER A O 1
ATOM 448 N N . HIS A 1 69 ? 6.997 1.111 -5.641 1.00 92.12 69 HIS A N 1
ATOM 449 C CA . HIS A 1 69 ? 8.331 1.560 -6.009 1.00 92.12 69 HIS A CA 1
ATOM 450 C C . HIS A 1 69 ? 8.763 1.021 -7.375 1.00 92.12 69 HIS A C 1
ATOM 452 O O . HIS A 1 69 ? 8.375 -0.082 -7.757 1.00 92.12 69 HIS A O 1
ATOM 458 N N . ASN A 1 70 ? 9.632 1.767 -8.071 1.00 91.06 70 ASN A N 1
ATOM 459 C CA . ASN A 1 70 ? 10.265 1.365 -9.333 1.00 91.06 70 ASN A CA 1
ATOM 460 C C . ASN A 1 70 ? 9.265 0.803 -10.357 1.00 91.06 70 ASN A C 1
ATOM 462 O O . ASN A 1 70 ? 9.400 -0.336 -10.791 1.00 91.06 70 ASN A O 1
ATOM 466 N N . ALA A 1 71 ? 8.269 1.598 -10.742 1.00 89.00 71 ALA A N 1
ATOM 467 C CA . ALA A 1 71 ? 7.204 1.175 -11.655 1.00 89.00 71 ALA A CA 1
ATOM 468 C C . ALA A 1 71 ? 6.333 0.009 -11.145 1.00 89.00 71 ALA A C 1
ATOM 470 O O . ALA A 1 71 ? 5.741 -0.719 -11.941 1.00 89.00 71 ALA A O 1
ATOM 471 N N . GLY A 1 72 ? 6.194 -0.140 -9.825 1.00 90.06 72 GLY A N 1
ATOM 472 C CA . GLY A 1 72 ? 5.132 -0.958 -9.251 1.00 90.06 72 GLY A CA 1
ATOM 473 C C . GLY A 1 72 ? 3.783 -0.256 -9.420 1.00 90.06 72 GLY A C 1
ATOM 474 O O . GLY A 1 72 ? 3.632 0.906 -9.038 1.00 90.06 72 GLY A O 1
ATOM 475 N N . ASN A 1 73 ? 2.791 -0.929 -9.996 1.00 91.06 73 ASN A N 1
ATOM 476 C CA . ASN A 1 73 ? 1.489 -0.325 -10.287 1.00 91.06 73 ASN A CA 1
ATOM 477 C C . ASN A 1 73 ? 0.351 -1.168 -9.696 1.00 91.06 73 ASN A C 1
ATOM 479 O O . ASN A 1 73 ? -0.357 -1.843 -10.445 1.00 91.06 73 ASN A O 1
ATOM 483 N N . PRO A 1 74 ? 0.178 -1.191 -8.361 1.00 93.62 74 PRO A N 1
ATOM 484 C CA . PRO A 1 74 ? -0.873 -1.976 -7.731 1.00 93.62 74 PRO A CA 1
ATOM 485 C C . PRO A 1 74 ? -2.267 -1.576 -8.227 1.00 93.62 74 PRO A C 1
ATOM 487 O O . PRO A 1 74 ? -2.599 -0.393 -8.371 1.00 93.62 74 PRO A O 1
ATOM 490 N N . VAL A 1 75 ? -3.103 -2.592 -8.431 1.00 94.75 75 VAL A N 1
ATOM 491 C CA . VAL A 1 75 ? -4.528 -2.440 -8.735 1.00 94.75 75 VAL A CA 1
ATOM 492 C C . VAL A 1 75 ? -5.317 -2.878 -7.512 1.00 94.75 75 VAL A C 1
ATOM 494 O O . VAL A 1 75 ? -5.276 -4.045 -7.132 1.00 94.75 75 VAL A O 1
ATOM 497 N N . ILE A 1 76 ? -6.036 -1.946 -6.894 1.00 95.88 76 ILE A N 1
ATOM 498 C CA . ILE A 1 76 ? -6.778 -2.153 -5.651 1.00 95.88 76 ILE A CA 1
ATOM 499 C C . ILE A 1 76 ? -8.270 -2.060 -5.950 1.00 95.88 76 ILE A C 1
ATOM 501 O O . ILE A 1 76 ? -8.729 -1.080 -6.538 1.00 95.88 76 ILE A O 1
ATOM 505 N N . THR A 1 77 ? -9.040 -3.084 -5.590 1.00 96.00 77 THR A N 1
ATOM 506 C CA . THR A 1 77 ? -10.484 -3.121 -5.858 1.00 96.00 77 THR A CA 1
ATOM 507 C C . THR A 1 77 ? -11.279 -3.673 -4.680 1.00 96.00 77 THR A C 1
ATOM 509 O O . THR A 1 77 ? -10.938 -4.724 -4.149 1.00 96.00 77 THR A O 1
ATOM 512 N N . ASN A 1 78 ? -12.380 -3.014 -4.304 1.00 96.50 78 ASN A N 1
ATOM 513 C CA . ASN A 1 78 ? -13.266 -3.460 -3.217 1.00 96.50 78 ASN A CA 1
ATOM 514 C C . ASN A 1 78 ? -12.524 -3.653 -1.878 1.00 96.50 78 ASN A C 1
ATOM 516 O O . ASN A 1 78 ? -12.728 -4.648 -1.183 1.00 96.50 78 ASN A O 1
ATOM 520 N N . CYS A 1 79 ? -11.609 -2.749 -1.536 1.00 97.56 79 CYS A N 1
ATOM 521 C CA . CYS A 1 79 ? -10.817 -2.842 -0.310 1.00 97.56 79 CYS A CA 1
ATOM 522 C C . CYS A 1 79 ? -11.179 -1.749 0.690 1.00 97.56 79 CYS A C 1
ATOM 524 O O . CYS A 1 79 ? -11.537 -0.639 0.307 1.00 97.56 79 CYS A O 1
ATOM 526 N N . THR A 1 80 ? -10.975 -2.045 1.969 1.00 97.69 80 THR A N 1
ATOM 527 C CA . THR A 1 80 ? -10.952 -1.034 3.028 1.00 97.69 80 THR A CA 1
ATOM 528 C C . THR A 1 80 ? -9.521 -0.883 3.517 1.00 97.69 80 THR A C 1
ATOM 530 O O . THR A 1 80 ? -8.924 -1.854 3.982 1.00 97.69 80 THR A O 1
ATOM 533 N N . ILE A 1 81 ? -8.971 0.322 3.412 1.00 98.06 81 ILE A N 1
ATOM 534 C CA . ILE A 1 81 ? -7.656 0.692 3.933 1.00 98.06 81 ILE A CA 1
ATOM 535 C C . ILE A 1 81 ? -7.903 1.756 5.000 1.00 98.06 81 ILE A C 1
ATOM 537 O O . ILE A 1 81 ? -8.584 2.741 4.731 1.00 98.06 81 ILE A O 1
ATOM 541 N N . THR A 1 82 ? -7.512 1.484 6.244 1.00 98.19 82 THR A N 1
ATOM 542 C CA . THR A 1 82 ? -7.888 2.362 7.358 1.00 98.19 82 THR A CA 1
ATOM 543 C C . THR A 1 82 ? -6.970 2.251 8.564 1.00 98.19 82 THR A C 1
ATOM 545 O O . TH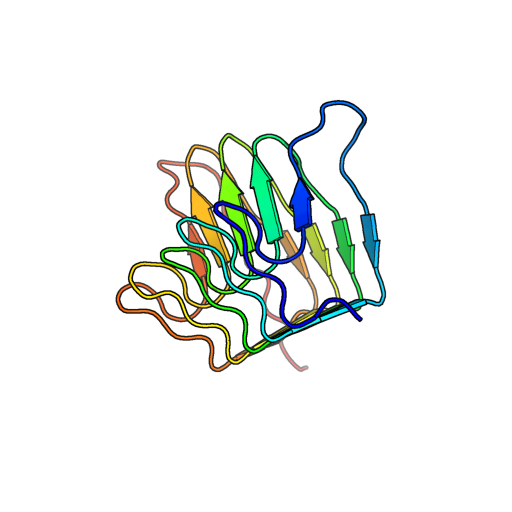R A 1 82 ? -6.469 1.172 8.872 1.00 98.19 82 THR A O 1
ATOM 548 N N . ALA A 1 83 ? -6.811 3.340 9.316 1.00 98.25 83 ALA A N 1
ATOM 549 C CA . ALA A 1 83 ? -6.039 3.366 10.559 1.00 98.25 83 ALA A CA 1
ATOM 550 C C . ALA A 1 83 ? -4.576 2.914 10.396 1.00 98.25 83 ALA A C 1
ATOM 552 O O . ALA A 1 83 ? -3.980 2.394 11.335 1.00 98.25 83 ALA A O 1
ATOM 553 N N . ASN A 1 84 ? -3.995 3.067 9.209 1.00 98.75 84 ASN A N 1
ATOM 554 C CA . ASN A 1 84 ? -2.578 2.847 8.959 1.00 98.75 84 ASN A CA 1
ATOM 555 C C . ASN A 1 84 ? -1.792 4.139 9.223 1.00 98.75 84 ASN A C 1
ATOM 557 O O . ASN A 1 84 ? -2.311 5.251 9.096 1.00 98.75 84 ASN A O 1
ATOM 561 N N . THR A 1 85 ? -0.526 4.001 9.612 1.00 98.69 85 THR A N 1
ATOM 562 C CA . THR A 1 85 ? 0.308 5.138 10.015 1.00 98.69 85 THR A CA 1
ATOM 563 C C . THR A 1 85 ? 1.650 5.118 9.300 1.00 98.69 85 THR A C 1
ATOM 565 O O . THR A 1 85 ? 2.395 4.146 9.394 1.00 98.69 85 THR A O 1
ATOM 568 N N . ALA A 1 86 ? 2.010 6.214 8.642 1.00 98.25 86 ALA A N 1
ATOM 569 C CA . ALA A 1 86 ? 3.381 6.462 8.220 1.00 98.25 86 ALA A CA 1
ATOM 570 C C . ALA A 1 86 ? 4.011 7.551 9.091 1.00 98.25 86 ALA A C 1
ATOM 572 O O . ALA A 1 86 ? 3.375 8.564 9.364 1.00 98.25 86 ALA A O 1
ATOM 573 N N . SER A 1 87 ? 5.254 7.378 9.539 1.00 98.19 87 SER A N 1
ATOM 574 C CA . SER A 1 87 ? 5.914 8.433 10.323 1.00 98.19 87 SER A CA 1
ATOM 575 C C . SER A 1 87 ? 6.384 9.614 9.470 1.00 98.19 87 SER A C 1
ATOM 577 O O . SER A 1 87 ? 6.519 10.712 10.003 1.00 98.19 87 SER A O 1
ATOM 579 N N . ASP A 1 88 ? 6.582 9.418 8.163 1.00 96.94 88 ASP A N 1
ATOM 580 C CA . ASP A 1 88 ? 6.953 10.478 7.223 1.00 96.94 88 ASP A CA 1
ATOM 581 C C . ASP A 1 88 ? 5.861 10.736 6.175 1.00 96.94 88 ASP A C 1
ATOM 583 O O . ASP A 1 88 ? 5.194 11.767 6.233 1.00 96.94 88 ASP A O 1
ATOM 587 N N . SER A 1 89 ? 5.641 9.809 5.238 1.00 95.19 89 SER A N 1
ATOM 588 C CA . SER A 1 89 ? 4.853 10.090 4.027 1.00 95.19 89 SER A CA 1
ATOM 589 C C . SER 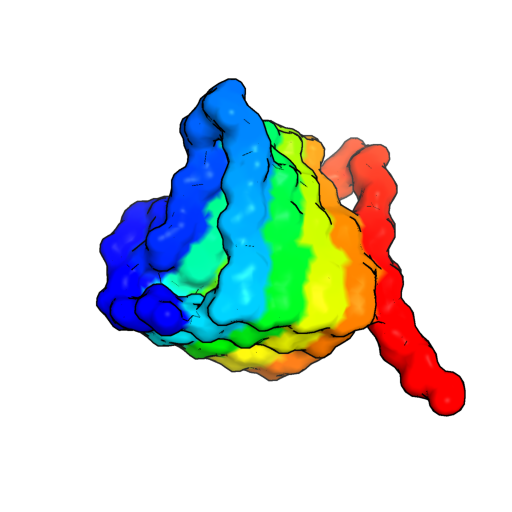A 1 89 ? 3.794 9.029 3.724 1.00 95.19 89 SER A C 1
ATOM 591 O O . SER A 1 89 ? 4.103 7.840 3.712 1.00 95.19 89 SER A O 1
ATOM 593 N N . ALA A 1 90 ? 2.579 9.463 3.374 1.00 95.38 90 ALA A N 1
ATOM 594 C CA . ALA A 1 90 ? 1.447 8.622 2.969 1.00 95.38 90 ALA A CA 1
ATOM 595 C C . ALA A 1 90 ? 1.023 7.598 4.034 1.00 95.38 90 ALA A C 1
ATOM 597 O O . ALA A 1 90 ? 1.555 6.487 4.105 1.00 95.38 90 ALA A O 1
ATOM 598 N N . GLY A 1 91 ? 0.031 7.952 4.852 1.00 96.00 91 GLY A N 1
ATOM 599 C CA . GLY A 1 91 ? -0.458 7.060 5.908 1.00 96.00 91 GLY A CA 1
ATOM 600 C C . GLY A 1 91 ? -1.052 5.772 5.351 1.00 96.00 91 GLY A C 1
ATOM 601 O O . GLY A 1 91 ? -0.817 4.704 5.911 1.00 96.00 91 GLY A O 1
ATOM 602 N N . ALA A 1 92 ? -1.716 5.846 4.195 1.00 97.25 92 ALA A N 1
ATOM 603 C CA . ALA A 1 92 ? -2.227 4.680 3.489 1.00 97.25 92 ALA A CA 1
ATOM 604 C C . ALA A 1 92 ? -1.242 4.218 2.407 1.00 97.25 92 ALA A C 1
ATOM 606 O O . ALA A 1 92 ? -0.549 3.212 2.573 1.00 97.25 92 ALA A O 1
ATOM 607 N N . ILE A 1 93 ? -1.179 4.937 1.283 1.00 96.69 93 ILE A N 1
ATOM 608 C CA . ILE A 1 93 ? -0.532 4.451 0.060 1.00 96.69 93 ILE A CA 1
ATOM 609 C C . ILE A 1 93 ? 0.470 5.468 -0.463 1.00 96.69 93 ILE A C 1
ATOM 611 O O . ILE A 1 93 ? 0.094 6.580 -0.833 1.00 96.69 93 ILE A O 1
ATOM 615 N N . TYR A 1 94 ? 1.729 5.054 -0.592 1.00 95.50 94 TYR A N 1
ATOM 616 C CA . TYR A 1 94 ? 2.751 5.851 -1.263 1.00 95.50 94 TYR A CA 1
ATOM 617 C C . TYR A 1 94 ? 3.168 5.202 -2.585 1.00 95.50 94 TYR A C 1
ATOM 619 O O . TYR A 1 94 ? 3.621 4.062 -2.603 1.00 95.50 94 TYR A O 1
ATOM 627 N N . CYS A 1 95 ? 3.060 5.933 -3.693 1.00 93.06 95 CYS A N 1
ATOM 628 C CA . CYS A 1 95 ? 3.656 5.567 -4.977 1.00 93.06 95 CYS A CA 1
ATOM 629 C C . CYS A 1 95 ? 4.872 6.451 -5.288 1.00 93.06 95 CYS A C 1
ATOM 631 O O . CYS A 1 95 ? 4.748 7.675 -5.372 1.00 93.06 95 CYS A O 1
ATOM 633 N N . TYR A 1 96 ? 6.037 5.837 -5.500 1.00 90.81 96 TYR A N 1
ATOM 634 C CA . TYR A 1 96 ? 7.310 6.518 -5.754 1.00 90.81 96 TYR A CA 1
ATOM 635 C C . TYR A 1 96 ? 8.067 5.923 -6.955 1.00 90.81 96 TYR A C 1
ATOM 637 O O . TYR A 1 96 ? 7.901 4.751 -7.285 1.00 90.81 96 TYR A O 1
ATOM 645 N N . LYS A 1 97 ? 8.924 6.722 -7.612 1.00 89.31 97 LYS A N 1
ATOM 646 C CA . LYS A 1 97 ? 9.749 6.339 -8.784 1.00 89.31 97 LYS A CA 1
ATOM 647 C C . LYS A 1 97 ? 8.981 5.623 -9.901 1.00 89.31 97 LYS A C 1
ATOM 649 O O . LYS A 1 97 ? 9.058 4.405 -10.043 1.00 89.31 97 LYS A O 1
ATOM 654 N N . ALA A 1 98 ? 8.272 6.401 -10.716 1.00 87.06 98 ALA A N 1
ATOM 655 C CA . ALA A 1 98 ? 7.490 5.929 -11.864 1.00 87.06 98 ALA A CA 1
ATOM 656 C C . ALA A 1 98 ? 6.380 4.920 -11.509 1.00 87.06 98 ALA A C 1
ATOM 658 O O . ALA A 1 98 ? 5.838 4.264 -12.391 1.00 87.06 98 ALA A O 1
ATOM 659 N N . SER A 1 99 ? 6.022 4.820 -10.228 1.00 88.88 99 SER A N 1
ATOM 660 C CA . SER A 1 99 ? 4.955 3.947 -9.734 1.00 88.88 99 SER A CA 1
ATOM 661 C C . SER A 1 99 ? 3.628 4.676 -9.727 1.00 88.88 99 SER A C 1
ATOM 663 O O . SER A 1 99 ? 3.566 5.860 -9.397 1.00 88.88 99 SER A O 1
ATOM 665 N N . ASN A 1 100 ? 2.568 3.969 -10.063 1.00 87.94 100 ASN A N 1
ATOM 666 C CA . ASN A 1 100 ? 1.219 4.494 -10.107 1.00 87.94 100 ASN A CA 1
ATOM 667 C C . ASN A 1 100 ? 0.275 3.561 -9.344 1.00 87.94 100 ASN A C 1
ATOM 669 O O . ASN A 1 100 ? 0.699 2.611 -8.693 1.00 87.94 100 ASN A O 1
ATOM 673 N N . LEU A 1 101 ? -1.013 3.853 -9.398 1.00 88.94 101 LEU A N 1
ATOM 674 C CA . LEU A 1 101 ? -2.030 3.209 -8.597 1.00 88.94 101 LEU A CA 1
ATOM 675 C C . LEU A 1 101 ? -3.358 3.271 -9.343 1.00 88.94 101 LEU A C 1
ATOM 677 O O . LEU A 1 101 ?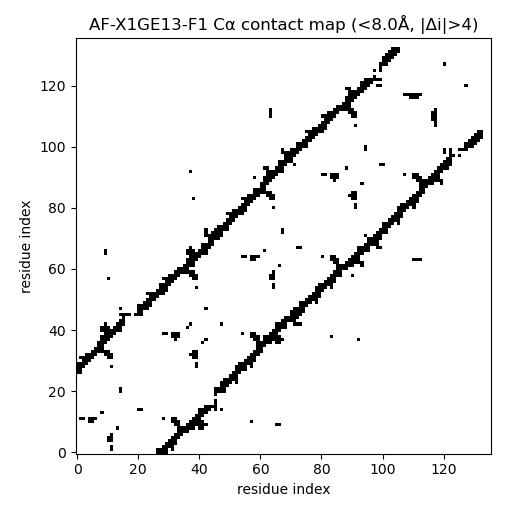 -3.733 4.313 -9.880 1.00 88.94 101 LEU A O 1
ATOM 681 N N . THR A 1 102 ? -4.086 2.159 -9.328 1.00 91.88 102 THR A N 1
ATOM 682 C CA . THR A 1 102 ? -5.504 2.126 -9.696 1.00 91.88 102 THR A CA 1
ATOM 683 C C . THR A 1 102 ? -6.317 1.730 -8.472 1.00 91.88 102 THR A C 1
ATOM 685 O O . THR A 1 102 ? -6.088 0.661 -7.914 1.00 91.88 102 THR A O 1
ATOM 688 N N . ILE A 1 103 ? -7.274 2.568 -8.066 1.00 90.31 103 ILE A N 1
ATOM 689 C CA . ILE A 1 103 ? -8.215 2.274 -6.976 1.00 90.31 103 ILE A CA 1
ATOM 690 C C . ILE A 1 103 ? -9.633 2.296 -7.524 1.00 90.31 103 ILE A C 1
ATOM 692 O O . ILE A 1 103 ? -10.046 3.298 -8.105 1.00 90.31 103 ILE A O 1
ATOM 696 N N . ASN A 1 104 ? -10.381 1.220 -7.288 1.00 92.69 104 ASN A N 1
ATOM 697 C CA . ASN A 1 104 ? -11.791 1.117 -7.645 1.00 92.69 104 ASN A CA 1
ATOM 698 C C . ASN A 1 104 ? -12.602 0.604 -6.454 1.00 92.69 104 ASN A C 1
ATOM 700 O O . ASN A 1 104 ? -12.266 -0.426 -5.877 1.00 92.69 104 ASN A O 1
ATOM 704 N N . ASN A 1 105 ? -13.709 1.268 -6.118 1.00 93.00 105 ASN A N 1
ATOM 705 C CA . ASN A 1 105 ? -14.636 0.812 -5.071 1.00 93.00 105 ASN A CA 1
ATOM 706 C C . ASN A 1 105 ? -13.960 0.555 -3.712 1.00 93.00 105 ASN A C 1
ATOM 708 O O . ASN A 1 105 ? -14.307 -0.395 -3.014 1.00 93.00 105 ASN A O 1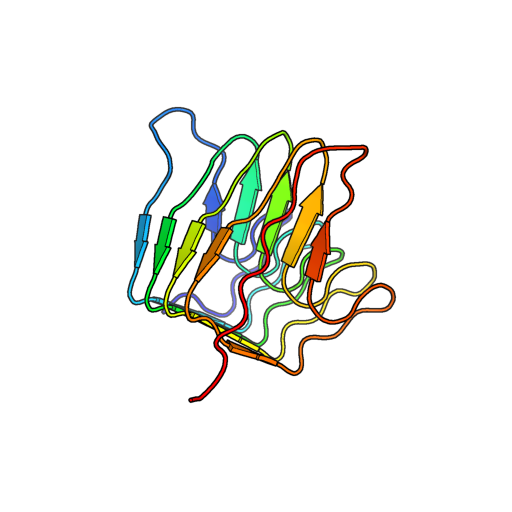
ATOM 712 N N . CYS A 1 106 ? -12.966 1.363 -3.349 1.00 93.88 106 CYS A N 1
ATOM 713 C CA . CYS A 1 106 ? -12.292 1.230 -2.064 1.00 93.88 106 CYS A CA 1
ATOM 714 C C . CYS A 1 106 ? -12.718 2.328 -1.096 1.00 93.88 106 CYS A C 1
ATOM 716 O O . CYS A 1 106 ? -13.087 3.431 -1.501 1.00 93.88 106 CYS A O 1
ATOM 718 N N . ILE A 1 107 ? -12.596 2.014 0.187 1.00 94.56 107 ILE A N 1
ATOM 719 C CA . ILE A 1 107 ? -12.707 2.959 1.288 1.00 94.56 107 ILE A CA 1
ATOM 720 C C . ILE A 1 107 ? -11.294 3.210 1.804 1.00 94.56 107 ILE A C 1
ATOM 722 O O . ILE A 1 107 ? -10.576 2.260 2.117 1.00 94.56 107 ILE A O 1
ATOM 726 N N . LEU A 1 108 ? -10.908 4.481 1.862 1.00 93.75 108 LEU A N 1
ATOM 727 C CA . LEU A 1 108 ? -9.696 4.954 2.518 1.00 93.75 108 LEU A CA 1
ATOM 728 C C . LEU A 1 108 ? -10.132 5.938 3.596 1.00 93.75 108 LEU A C 1
ATOM 730 O O . LEU A 1 108 ? -10.894 6.863 3.297 1.00 93.75 108 LEU A O 1
ATOM 734 N N . TRP A 1 109 ? -9.763 5.673 4.845 1.00 94.56 109 TRP A N 1
ATOM 735 C CA . TRP A 1 109 ? -10.231 6.476 5.968 1.00 94.56 109 TRP A CA 1
ATOM 736 C C . TRP A 1 109 ? -9.310 6.367 7.172 1.00 94.56 109 TRP A C 1
ATOM 738 O O . TRP A 1 109 ? -9.053 5.274 7.680 1.00 94.56 109 TRP A O 1
ATOM 748 N N . GLY A 1 110 ? -8.975 7.511 7.760 1.00 95.31 110 GLY A N 1
ATOM 749 C CA . GLY A 1 110 ? -8.344 7.563 9.077 1.00 95.31 110 GLY A CA 1
ATOM 750 C C . GLY A 1 110 ? -6.918 7.027 9.057 1.00 95.31 110 GLY A C 1
ATOM 751 O O . GLY A 1 110 ? -6.407 6.625 10.099 1.00 95.31 110 GLY A O 1
ATOM 752 N N . ASP A 1 111 ? -6.296 7.000 7.881 1.00 97.94 111 ASP A N 1
ATOM 753 C CA . ASP A 1 111 ? -4.870 6.774 7.749 1.00 97.94 111 ASP A CA 1
ATOM 754 C C . ASP A 1 111 ? -4.124 8.078 8.097 1.00 97.94 111 ASP A C 1
ATOM 756 O O . ASP A 1 111 ? -4.657 9.182 7.963 1.00 97.94 111 ASP A O 1
ATOM 760 N N . THR A 1 112 ? -2.907 7.982 8.637 1.00 97.75 112 THR A N 1
ATOM 761 C CA . THR A 1 112 ? -2.192 9.137 9.210 1.00 97.75 112 THR A CA 1
ATOM 762 C C . THR A 1 112 ? -0.729 9.184 8.794 1.00 97.75 112 THR A C 1
ATOM 764 O O . THR A 1 112 ? -0.044 8.167 8.771 1.00 97.75 112 THR A O 1
ATOM 767 N N . ALA A 1 113 ? -0.233 10.379 8.480 1.00 96.94 113 ALA A N 1
ATOM 768 C CA . ALA A 1 113 ? 1.184 10.639 8.252 1.00 96.94 113 ALA A CA 1
ATOM 769 C C . ALA A 1 113 ? 1.527 12.104 8.505 1.00 96.94 113 ALA A C 1
ATOM 771 O O . ALA A 1 113 ? 0.627 12.947 8.516 1.00 96.94 113 ALA A O 1
ATOM 772 N N . ALA A 1 114 ? 2.820 12.403 8.667 1.00 94.94 114 ALA A N 1
ATOM 773 C CA . ALA A 1 114 ? 3.302 13.782 8.729 1.00 94.94 114 ALA A CA 1
ATOM 774 C C . ALA A 1 114 ? 3.055 14.517 7.400 1.00 94.94 114 ALA A C 1
ATOM 776 O O . ALA A 1 114 ? 2.613 15.664 7.396 1.00 94.94 114 ALA A O 1
ATOM 777 N N . ASN A 1 115 ? 3.267 13.825 6.278 1.00 90.31 115 ASN A N 1
ATOM 778 C CA . ASN A 1 115 ? 3.053 14.327 4.928 1.00 90.31 115 ASN A CA 1
ATOM 779 C C . ASN A 1 115 ? 2.035 13.442 4.192 1.00 90.31 115 ASN A C 1
ATOM 781 O O . ASN A 1 115 ? 2.309 12.276 3.921 1.00 90.31 115 ASN A O 1
ATOM 785 N N . ALA A 1 116 ? 0.879 14.013 3.833 1.00 87.81 116 ALA A N 1
ATOM 786 C CA . ALA A 1 116 ? -0.244 13.343 3.159 1.00 87.81 116 ALA A CA 1
ATOM 787 C C . ALA A 1 116 ? -0.807 12.131 3.931 1.00 87.81 116 ALA A C 1
ATOM 789 O O . ALA A 1 116 ? -0.282 11.027 3.876 1.00 87.81 116 ALA A O 1
ATOM 790 N N . SER A 1 117 ? -1.921 12.314 4.637 1.00 87.69 117 SER A N 1
ATOM 791 C CA . SER A 1 117 ? -2.463 11.284 5.535 1.00 87.69 117 SER A CA 1
ATOM 792 C C . SER A 1 117 ? -2.974 10.031 4.812 1.00 87.69 117 SER A C 1
ATOM 794 O O . SER A 1 117 ? -2.786 8.931 5.309 1.00 87.69 117 SER A O 1
ATOM 796 N N . GLU A 1 118 ? -3.532 10.176 3.611 1.00 92.88 118 GLU A N 1
ATOM 797 C CA . GLU A 1 118 ? -4.131 9.062 2.864 1.00 92.88 118 GLU A CA 1
ATOM 798 C C . GLU A 1 118 ? -3.192 8.566 1.751 1.00 92.88 118 GLU A C 1
ATOM 800 O O . GLU A 1 118 ? -2.460 7.589 1.917 1.00 92.88 118 GLU A O 1
ATOM 805 N N . ILE A 1 119 ? -3.153 9.262 0.611 1.00 92.88 119 ILE A N 1
ATOM 806 C CA . ILE A 1 119 ? -2.377 8.851 -0.566 1.00 92.88 119 ILE A CA 1
ATOM 807 C C . ILE A 1 119 ? -1.347 9.924 -0.917 1.00 92.88 119 ILE A C 1
ATOM 809 O O . ILE A 1 119 ? -1.676 11.108 -0.992 1.00 92.88 119 ILE A O 1
ATOM 813 N N . LEU A 1 120 ? -0.125 9.495 -1.232 1.00 91.69 120 LEU A N 1
ATOM 814 C CA . LEU A 1 120 ? 0.886 10.314 -1.894 1.00 91.69 120 LEU A CA 1
ATOM 815 C C . LEU A 1 120 ? 1.330 9.628 -3.187 1.00 91.69 120 LEU A C 1
ATOM 817 O O . LEU A 1 120 ? 1.689 8.451 -3.186 1.00 91.69 120 LEU A O 1
ATOM 821 N N . VAL A 1 121 ? 1.347 10.365 -4.297 1.00 89.38 121 VAL A N 1
ATOM 822 C CA . VAL A 1 121 ? 1.905 9.882 -5.567 1.00 89.38 121 VAL A CA 1
ATOM 823 C C . VAL A 1 121 ? 2.993 10.841 -6.018 1.00 89.38 121 VAL A C 1
ATOM 825 O O . VAL A 1 121 ? 2.719 11.936 -6.497 1.00 89.38 121 VAL A O 1
ATOM 828 N N . GLY A 1 122 ? 4.246 10.430 -5.830 1.00 75.38 122 GLY A N 1
ATOM 829 C CA . GLY A 1 122 ? 5.437 11.258 -6.023 1.00 75.38 122 GLY A CA 1
ATOM 830 C C . GLY A 1 122 ? 5.948 11.334 -7.465 1.00 75.38 122 GLY A C 1
ATOM 831 O O . GLY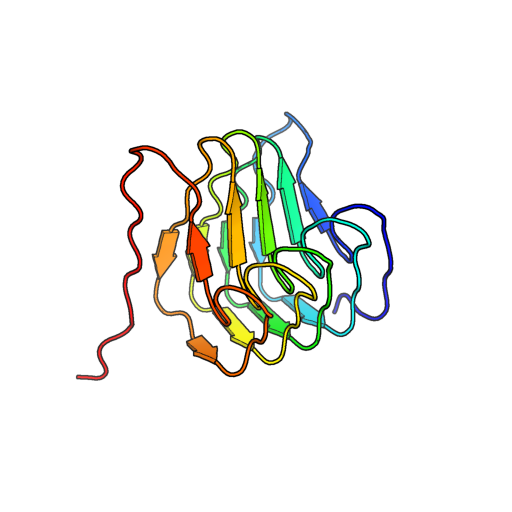 A 1 122 ? 7.150 11.502 -7.659 1.00 75.38 122 GLY A O 1
ATOM 832 N N . ASN A 1 123 ? 5.097 11.163 -8.482 1.00 65.38 123 ASN A N 1
ATOM 833 C CA . ASN A 1 123 ? 5.556 11.116 -9.875 1.00 65.38 123 ASN A CA 1
ATOM 834 C C . ASN A 1 123 ? 5.587 12.483 -10.570 1.00 65.38 123 ASN A C 1
ATOM 836 O O . ASN A 1 123 ? 4.584 13.184 -10.657 1.00 65.38 123 ASN A O 1
ATOM 840 N N . LEU A 1 124 ? 6.725 12.763 -11.211 1.00 54.75 124 LEU A N 1
ATOM 841 C CA . LEU A 1 124 ? 6.954 13.830 -12.191 1.00 54.75 124 LEU A CA 1
ATOM 842 C C . LEU A 1 124 ? 6.319 13.499 -13.570 1.00 54.75 124 LEU A C 1
ATOM 844 O O . LEU A 1 124 ? 7.013 13.546 -14.582 1.00 54.75 124 LEU A O 1
ATOM 848 N N . GLY A 1 125 ? 5.029 13.123 -13.635 1.00 47.75 125 GLY A N 1
ATOM 849 C CA . GLY A 1 125 ? 4.287 13.095 -14.916 1.00 47.75 125 GLY A CA 1
ATOM 850 C C . GLY A 1 125 ? 3.529 11.824 -15.342 1.00 47.75 125 GLY A C 1
ATOM 851 O O . GLY A 1 125 ? 3.061 11.785 -16.477 1.00 47.75 125 GLY A O 1
ATOM 852 N N . ALA A 1 126 ? 3.354 10.800 -14.496 1.00 48.31 126 ALA A N 1
ATOM 853 C CA . ALA A 1 126 ? 2.440 9.685 -14.807 1.00 48.31 126 ALA A CA 1
ATOM 854 C C . ALA A 1 126 ? 1.011 9.993 -14.304 1.00 48.31 126 ALA A C 1
ATOM 856 O O . ALA A 1 126 ? 0.875 10.504 -13.191 1.00 48.31 126 ALA A O 1
ATOM 857 N N . PRO A 1 127 ? -0.056 9.691 -15.070 1.00 52.53 127 PRO A N 1
ATOM 858 C CA . PRO A 1 127 ? -1.422 10.041 -14.689 1.00 52.53 127 PRO A CA 1
ATOM 859 C C . PRO A 1 127 ? -1.924 9.171 -13.531 1.00 52.53 127 PRO A C 1
ATOM 861 O O . PRO A 1 127 ? -2.253 8.005 -13.728 1.00 52.53 127 PRO A O 1
ATOM 864 N N . THR A 1 128 ? -2.023 9.732 -12.329 1.00 55.72 128 THR A N 1
ATOM 865 C CA . THR A 1 128 ? -2.696 9.082 -11.196 1.00 55.72 128 THR A CA 1
ATOM 866 C C . THR A 1 128 ? -4.205 9.066 -11.430 1.00 55.72 128 THR A C 1
ATOM 868 O O . THR A 1 128 ? -4.813 10.127 -11.571 1.00 55.72 128 THR A O 1
ATOM 871 N N . SER A 1 129 ? -4.840 7.891 -11.450 1.00 55.72 129 SER A N 1
ATOM 872 C CA . SER A 1 129 ? -6.306 7.796 -11.475 1.00 55.72 129 SER A CA 1
ATOM 873 C C . SER A 1 129 ? -6.813 7.353 -10.108 1.00 55.72 129 SER A C 1
ATOM 875 O O . SER A 1 129 ? -6.858 6.166 -9.794 1.00 55.72 129 SER A O 1
ATOM 877 N N . VAL A 1 130 ? -7.195 8.327 -9.281 1.00 57.62 130 VAL A N 1
ATOM 878 C CA . VAL A 1 130 ? -7.950 8.069 -8.051 1.00 57.62 130 VAL A CA 1
ATOM 879 C C . VAL A 1 130 ? -9.431 8.196 -8.395 1.00 57.62 130 VAL A C 1
ATOM 881 O O . VAL A 1 130 ? -9.913 9.296 -8.662 1.00 57.62 130 VAL A O 1
ATOM 884 N N . ARG A 1 131 ? -10.155 7.074 -8.444 1.00 56.25 131 ARG A N 1
ATOM 885 C CA . ARG A 1 131 ? -11.610 7.065 -8.636 1.00 56.25 131 ARG A CA 1
ATOM 886 C C . ARG A 1 131 ? -12.276 6.776 -7.297 1.00 56.25 131 ARG A C 1
ATOM 888 O O . ARG A 1 131 ? -12.304 5.637 -6.842 1.00 56.25 131 ARG A O 1
ATOM 895 N N . PHE A 1 132 ? -12.790 7.822 -6.656 1.00 51.72 132 PHE A N 1
ATOM 896 C CA . PHE A 1 132 ? -13.608 7.671 -5.456 1.00 51.72 132 PHE A CA 1
ATOM 897 C C . PHE A 1 132 ? -14.986 7.114 -5.829 1.00 51.72 132 PHE A C 1
ATOM 899 O O . PHE A 1 132 ? -15.545 7.471 -6.868 1.00 51.72 132 PHE A O 1
ATOM 906 N N . HIS A 1 133 ? -15.545 6.254 -4.977 1.00 49.00 133 HIS A N 1
ATOM 907 C CA . HIS A 1 133 ? -16.954 5.887 -5.067 1.00 49.00 133 HIS A CA 1
ATOM 908 C C . HIS A 1 133 ? -17.797 7.124 -4.730 1.00 49.00 133 HIS A C 1
ATOM 910 O O . HIS A 1 133 ? -17.833 7.565 -3.583 1.00 49.00 133 HIS A O 1
ATOM 916 N N . THR A 1 134 ? -18.461 7.700 -5.731 1.00 38.84 134 THR A N 1
ATOM 917 C CA . THR A 1 134 ? -19.597 8.589 -5.493 1.00 38.84 134 THR A CA 1
ATOM 918 C C . THR A 1 134 ? -20.769 7.708 -5.093 1.00 38.84 134 THR A C 1
ATOM 920 O O . THR A 1 134 ? -21.256 6.925 -5.911 1.00 38.84 134 THR A O 1
ATOM 923 N N . VAL A 1 135 ? -21.197 7.815 -3.840 1.00 37.28 135 VAL A N 1
ATOM 924 C CA . VAL A 1 135 ? -22.494 7.286 -3.417 1.00 37.28 135 VAL A CA 1
ATOM 925 C C . VAL A 1 135 ? -23.546 8.039 -4.240 1.00 37.28 135 VAL A C 1
ATOM 927 O O . VAL A 1 135 ? -23.627 9.263 -4.134 1.00 37.28 135 VAL A O 1
ATOM 930 N N . THR A 1 136 ? -24.254 7.346 -5.132 1.00 39.78 136 THR A N 1
ATOM 931 C CA . THR A 1 136 ? -25.469 7.864 -5.788 1.00 39.78 136 THR A CA 1
ATOM 932 C C . THR A 1 136 ? -26.684 7.495 -4.968 1.00 39.78 136 THR A C 1
ATOM 934 O O . THR A 1 136 ? -26.741 6.305 -4.579 1.00 39.78 136 THR A O 1
#

Solvent-accessible surface area (backbone atoms only — not comparable to full-atom values): 6045 Å² total; per-residue (Å²): 117,47,64,69,33,72,36,61,54,9,10,68,38,66,41,68,58,96,89,57,57,54,78,49,63,72,38,44,39,31,50,13,28,10,66,47,28,0,0,30,34,20,24,46,54,27,41,32,43,37,30,52,26,41,41,30,47,10,26,13,34,23,2,0,30,32,18,24,26,59,45,2,40,38,38,39,31,51,26,40,39,30,51,10,32,8,72,42,34,4,0,28,34,22,20,32,58,74,14,46,53,42,46,39,63,48,49,78,50,73,25,34,31,76,40,47,30,46,65,34,70,66,48,98,77,70,90,73,50,83,50,75,67,76,88,126

Mean predicted aligned error: 4.81 Å